Protein AF-A0A842YHR4-F1 (afdb_monomer_lite)

pLDDT: mean 83.28, std 10.93, range [46.59, 97.5]

Radius of gyration: 12.44 Å; chains: 1; bounding box: 23×27×36 Å

Foldseek 3Di:
DDADDQVPAQWDWDADPVVRDIDIDGHPPDPQPVVDPHRVCCVRVPVNPDDDDD

Sequence (54 aa):
HKAFDPSKSSTHISRDNDTAVITMSIDSTCDLCIDEETPLCVKYCAYEARGVKP

Secondary structure (DSSP, 8-state):
-----GGGSSEEEEE-TTT--EEEEE-TT--TTTTSSS-HHHHT-TT-------

Structure (mmCIF, N/CA/C/O backbone):
data_AF-A0A842YHR4-F1
#
_entry.id   AF-A0A842YHR4-F1
#
loop_
_atom_site.group_PDB
_atom_site.id
_atom_site.type_symbol
_atom_site.label_atom_id
_atom_site.label_alt_id
_atom_site.label_comp_id
_atom_site.label_asym_id
_atom_site.label_entity_id
_atom_site.label_seq_id
_atom_site.pdbx_PDB_ins_code
_atom_site.Cartn_x
_atom_site.Cartn_y
_atom_site.Cartn_z
_atom_site.occupancy
_atom_site.B_iso_or_equiv
_atom_site.auth_seq_id
_atom_site.auth_comp_id
_atom_site.auth_asym_id
_atom_site.auth_atom_id
_atom_site.pdbx_PDB_model_num
ATOM 1 N N . HIS A 1 1 ? -9.285 -7.338 -19.217 1.00 60.84 1 HIS A N 1
ATOM 2 C CA . HIS A 1 1 ? -9.662 -6.336 -18.201 1.00 60.84 1 HIS A CA 1
ATOM 3 C C . HIS A 1 1 ? -8.586 -6.362 -17.117 1.00 60.84 1 HIS A C 1
ATOM 5 O O . HIS A 1 1 ? -8.295 -7.452 -16.642 1.00 60.84 1 HIS A O 1
ATOM 11 N N . LYS A 1 2 ? -7.917 -5.241 -16.808 1.00 65.88 2 LYS A N 1
ATOM 12 C CA . LYS A 1 2 ? -6.948 -5.162 -15.695 1.00 65.88 2 LYS A CA 1
ATOM 13 C C . LYS A 1 2 ? -7.673 -4.533 -14.503 1.00 65.88 2 LYS A C 1
ATOM 15 O O . LYS A 1 2 ? -8.304 -3.498 -14.680 1.00 65.88 2 LYS A O 1
ATOM 20 N N . ALA A 1 3 ? -7.635 -5.179 -13.343 1.00 69.44 3 ALA A N 1
ATOM 21 C CA . ALA A 1 3 ? -8.295 -4.721 -12.123 1.00 69.44 3 ALA A CA 1
ATOM 22 C C . ALA A 1 3 ? -7.306 -4.785 -10.957 1.00 69.44 3 ALA A C 1
ATOM 24 O O . ALA A 1 3 ? -6.438 -5.661 -10.937 1.00 69.44 3 ALA A O 1
ATOM 25 N N . PHE A 1 4 ? -7.434 -3.860 -10.007 1.00 71.38 4 PHE A N 1
ATOM 26 C CA . PHE A 1 4 ? -6.680 -3.921 -8.762 1.00 71.38 4 PHE A CA 1
ATOM 27 C C . PHE A 1 4 ? -7.147 -5.128 -7.938 1.00 71.38 4 PHE A C 1
ATOM 29 O O . PHE A 1 4 ? -8.333 -5.254 -7.638 1.00 71.38 4 PHE A O 1
ATOM 36 N N . ASP A 1 5 ? -6.213 -6.011 -7.590 1.00 71.88 5 ASP A N 1
ATOM 37 C CA . ASP A 1 5 ? -6.446 -7.169 -6.727 1.00 71.88 5 ASP A CA 1
ATOM 38 C C . ASP A 1 5 ? -5.708 -6.941 -5.398 1.00 71.88 5 ASP A C 1
ATOM 40 O O . ASP A 1 5 ? -4.482 -7.082 -5.362 1.00 71.88 5 ASP A O 1
ATOM 44 N N . PRO A 1 6 ? -6.420 -6.584 -4.311 1.00 67.56 6 PRO A N 1
ATOM 45 C CA . PRO A 1 6 ? -5.805 -6.321 -3.012 1.00 67.56 6 PRO A CA 1
ATOM 46 C C . PRO A 1 6 ? -4.966 -7.497 -2.506 1.00 67.56 6 PRO A C 1
ATOM 48 O O . PRO A 1 6 ? -3.917 -7.272 -1.913 1.00 67.56 6 PRO A O 1
ATOM 51 N N . SER A 1 7 ? -5.380 -8.738 -2.806 1.00 73.88 7 SER A N 1
ATOM 52 C CA . SER A 1 7 ? -4.687 -9.958 -2.365 1.00 73.88 7 SER A CA 1
ATOM 53 C C . SER A 1 7 ? -3.321 -10.163 -3.025 1.00 73.88 7 SER A C 1
ATOM 55 O O . SER A 1 7 ? -2.506 -10.936 -2.529 1.00 73.88 7 SER A O 1
ATOM 57 N N . LYS A 1 8 ? -3.071 -9.467 -4.140 1.00 77.88 8 LYS A N 1
ATOM 58 C CA . LYS A 1 8 ? -1.801 -9.484 -4.878 1.00 77.88 8 LYS A CA 1
ATOM 59 C C . LYS A 1 8 ? -1.072 -8.143 -4.832 1.00 77.88 8 LYS A C 1
ATOM 61 O O . LYS A 1 8 ? -0.042 -7.991 -5.482 1.00 77.88 8 LYS A O 1
ATOM 66 N N . SER A 1 9 ? -1.626 -7.155 -4.135 1.00 80.44 9 SER A N 1
ATOM 67 C CA . SER A 1 9 ? -1.045 -5.822 -4.061 1.00 80.44 9 SER A CA 1
ATOM 68 C C . SER A 1 9 ? -0.069 -5.728 -2.898 1.00 80.44 9 SER A C 1
ATOM 70 O O . SER A 1 9 ? -0.299 -6.317 -1.848 1.00 80.44 9 SER A O 1
ATOM 72 N N . SER A 1 10 ? 0.953 -4.890 -3.034 1.00 89.38 10 SER A N 1
ATOM 73 C CA . SER A 1 10 ? 1.823 -4.509 -1.916 1.00 89.38 10 SER A CA 1
ATOM 74 C C . SER A 1 10 ? 1.146 -3.559 -0.923 1.00 89.38 10 SER A C 1
ATOM 76 O O . SER A 1 10 ? 1.828 -2.853 -0.197 1.00 89.38 10 SER A O 1
ATOM 78 N N . THR A 1 11 ? -0.179 -3.406 -0.964 1.00 86.69 11 THR A N 1
ATOM 79 C CA . THR A 1 11 ? -0.935 -2.475 -0.120 1.00 86.69 11 THR A CA 1
ATOM 80 C C . THR A 1 11 ? -1.846 -3.256 0.796 1.00 86.69 11 THR A C 1
ATOM 82 O O . THR A 1 11 ? -2.722 -3.985 0.338 1.00 86.69 11 THR A O 1
ATOM 85 N N . HIS A 1 12 ? -1.677 -3.040 2.092 1.00 87.25 12 HIS A N 1
ATOM 86 C CA . HIS A 1 12 ? -2.453 -3.710 3.120 1.00 87.25 12 HIS A CA 1
ATOM 87 C C . HIS A 1 12 ? -3.372 -2.702 3.787 1.00 87.25 12 HIS A C 1
ATOM 89 O O . HIS A 1 12 ? -2.948 -1.607 4.162 1.00 87.25 12 HIS A O 1
ATOM 95 N N . ILE A 1 13 ? -4.642 -3.074 3.913 1.00 85.50 13 ILE A N 1
ATOM 96 C CA . ILE A 1 13 ? -5.658 -2.284 4.601 1.00 85.50 13 ILE A CA 1
ATOM 97 C C . ILE A 1 13 ? -6.129 -3.091 5.799 1.00 85.50 13 ILE A C 1
ATOM 99 O O . ILE A 1 13 ? -6.598 -4.219 5.645 1.00 85.50 13 ILE A O 1
ATOM 103 N N . SER A 1 14 ? -6.039 -2.500 6.983 1.00 89.50 14 SER A N 1
ATOM 104 C CA . SER A 1 14 ? -6.659 -3.033 8.190 1.00 89.50 14 SER A CA 1
ATOM 105 C C . SER A 1 14 ? -7.636 -2.014 8.763 1.00 89.50 14 SER A C 1
ATOM 107 O O . SER A 1 14 ? -7.448 -0.801 8.649 1.00 89.50 14 SER A O 1
ATOM 109 N N . ARG A 1 15 ? -8.713 -2.517 9.368 1.00 92.69 15 ARG A N 1
ATOM 110 C CA . ARG A 1 15 ? -9.669 -1.711 10.121 1.00 92.69 15 ARG A CA 1
ATOM 111 C C . ARG A 1 15 ? -9.711 -2.230 11.544 1.00 92.69 15 ARG A C 1
ATOM 113 O O . ARG A 1 15 ? -10.001 -3.403 11.766 1.00 92.69 15 ARG A O 1
ATOM 120 N N . ASP A 1 16 ? -9.452 -1.339 12.483 1.00 96.00 16 ASP A N 1
ATOM 121 C CA . ASP A 1 16 ? -9.724 -1.578 13.887 1.00 96.00 16 ASP A CA 1
ATOM 122 C C . ASP A 1 16 ? -11.235 -1.409 14.123 1.00 96.00 16 ASP A C 1
ATOM 124 O O . ASP A 1 16 ? -11.832 -0.385 13.774 1.00 96.00 16 ASP A O 1
ATOM 128 N N . ASN A 1 17 ? -11.882 -2.458 14.634 1.00 95.94 17 ASN A N 1
ATOM 129 C CA . ASN A 1 17 ? -13.338 -2.491 14.780 1.00 95.94 17 ASN A CA 1
ATOM 130 C C . ASN A 1 17 ? -13.839 -1.700 15.995 1.00 95.94 17 ASN A C 1
ATOM 132 O O . ASN A 1 17 ? -14.993 -1.275 15.975 1.00 95.94 17 ASN A O 1
ATOM 136 N N . ASP A 1 18 ? -12.988 -1.477 16.997 1.00 97.50 18 ASP A N 1
ATOM 137 C CA . ASP A 1 18 ? -13.353 -0.813 18.250 1.00 97.50 18 ASP A CA 1
ATOM 138 C C . ASP A 1 18 ? -13.214 0.709 18.127 1.00 97.50 18 ASP A C 1
ATOM 140 O O . ASP A 1 18 ? -14.034 1.472 18.633 1.00 97.50 18 ASP A O 1
ATOM 144 N N . THR A 1 19 ? -12.191 1.159 17.401 1.00 96.94 19 THR A N 1
ATOM 145 C CA . THR A 1 19 ? -11.858 2.580 17.218 1.00 96.94 19 THR A CA 1
ATOM 146 C C . THR A 1 19 ? -12.312 3.143 15.873 1.00 96.94 19 THR A C 1
ATOM 148 O O . THR A 1 19 ? -12.244 4.352 15.656 1.00 96.94 19 THR A O 1
ATOM 151 N N . ALA A 1 20 ? -12.756 2.277 14.956 1.00 94.25 20 ALA A N 1
ATOM 152 C CA . ALA A 1 20 ? -13.056 2.606 13.563 1.00 94.25 20 ALA A CA 1
ATOM 153 C C . ALA A 1 20 ? -11.869 3.204 12.776 1.00 94.25 20 ALA A C 1
ATOM 155 O O . ALA A 1 20 ? -12.067 3.756 11.691 1.00 94.25 20 ALA A O 1
ATOM 156 N N . VAL A 1 21 ? -10.637 3.069 13.281 1.00 95.88 21 VAL A N 1
ATOM 157 C CA . VAL A 1 21 ? -9.425 3.507 12.584 1.00 95.88 21 VAL A CA 1
ATOM 158 C C . VAL A 1 21 ? -9.143 2.578 11.408 1.00 95.88 21 VAL A C 1
ATOM 160 O O . VAL A 1 21 ? -9.111 1.356 11.548 1.00 95.88 21 VAL A O 1
ATOM 163 N N . ILE A 1 22 ? -8.901 3.168 10.240 1.00 89.94 22 ILE A N 1
ATOM 164 C CA . ILE A 1 22 ? -8.436 2.457 9.049 1.00 89.94 22 ILE A CA 1
ATOM 165 C C . ILE A 1 22 ? -6.954 2.771 8.874 1.00 89.94 22 ILE A C 1
ATOM 167 O O . ILE A 1 22 ? -6.574 3.935 8.756 1.00 89.94 22 ILE A O 1
ATOM 171 N N . THR A 1 23 ? -6.125 1.732 8.846 1.00 90.38 23 THR A N 1
ATOM 172 C CA . THR A 1 23 ? -4.689 1.851 8.591 1.00 90.38 23 THR A CA 1
ATOM 173 C C . THR A 1 23 ? -4.376 1.302 7.210 1.00 90.38 23 THR A C 1
ATOM 175 O O . THR A 1 23 ? -4.812 0.207 6.853 1.00 90.38 23 THR A O 1
ATOM 178 N N . MET A 1 24 ? -3.603 2.065 6.440 1.00 86.19 24 MET A N 1
ATOM 179 C CA . MET A 1 24 ? -3.035 1.622 5.173 1.00 86.19 24 MET A CA 1
ATOM 180 C C . MET A 1 24 ? -1.519 1.539 5.309 1.00 86.19 24 MET A C 1
ATOM 182 O O . MET A 1 24 ? -0.881 2.518 5.697 1.00 86.19 24 MET A O 1
ATOM 186 N N . SER A 1 25 ? -0.947 0.395 4.955 1.00 89.00 25 SER A N 1
ATOM 187 C CA . SER A 1 25 ? 0.498 0.207 4.846 1.00 89.00 25 SER A CA 1
ATOM 188 C C . SER A 1 25 ? 0.877 -0.298 3.458 1.00 89.00 25 SER A C 1
ATOM 190 O O . SER A 1 25 ? 0.043 -0.804 2.703 1.00 89.00 25 SER A O 1
ATOM 192 N N . ILE A 1 26 ? 2.145 -0.105 3.103 1.00 89.00 26 ILE A N 1
ATOM 193 C CA . ILE A 1 26 ? 2.721 -0.570 1.844 1.00 89.00 26 ILE A CA 1
ATOM 194 C C . ILE A 1 26 ? 3.924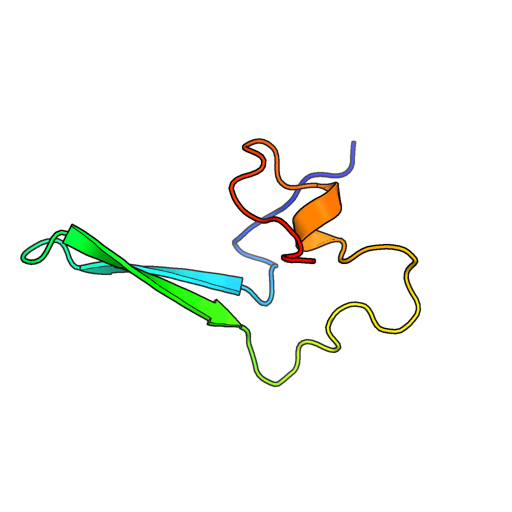 -1.444 2.190 1.00 89.00 26 ILE A C 1
ATOM 196 O O . ILE A 1 26 ? 4.718 -1.062 3.052 1.00 89.00 26 ILE A O 1
ATOM 200 N N . ASP A 1 27 ? 4.053 -2.598 1.538 1.00 92.06 27 ASP A N 1
ATOM 201 C CA . ASP A 1 27 ? 5.231 -3.447 1.699 1.00 92.06 27 ASP A CA 1
ATOM 202 C C . ASP A 1 27 ? 6.490 -2.677 1.309 1.00 92.06 27 ASP A C 1
ATOM 204 O O . ASP A 1 27 ? 6.520 -1.965 0.305 1.00 92.06 27 ASP A O 1
ATOM 208 N N . SER A 1 28 ? 7.567 -2.872 2.067 1.00 92.75 28 SER A N 1
ATOM 209 C CA . SER A 1 28 ? 8.863 -2.244 1.784 1.00 92.75 28 SER A CA 1
ATOM 210 C C . SER A 1 28 ? 9.472 -2.677 0.448 1.00 92.75 28 SER A C 1
ATOM 212 O O . SER A 1 28 ? 10.379 -2.021 -0.053 1.00 92.75 28 SER A O 1
ATOM 214 N N . THR A 1 29 ? 8.984 -3.775 -0.128 1.00 92.62 29 THR A N 1
ATOM 215 C CA . THR A 1 29 ? 9.375 -4.282 -1.447 1.00 92.62 29 THR A CA 1
ATOM 216 C C . THR A 1 29 ? 8.660 -3.578 -2.600 1.00 92.62 29 THR A C 1
ATOM 218 O O . THR A 1 29 ? 8.992 -3.833 -3.755 1.00 92.62 29 THR A O 1
ATOM 221 N N . CYS A 1 30 ? 7.680 -2.714 -2.320 1.00 90.38 30 CYS A N 1
ATOM 222 C CA . CYS A 1 30 ? 7.014 -1.925 -3.345 1.00 90.38 30 CYS A CA 1
ATOM 223 C C . CYS A 1 30 ? 7.964 -0.846 -3.873 1.00 90.38 30 CYS A C 1
ATOM 225 O O . CYS A 1 30 ? 8.390 0.040 -3.137 1.00 90.38 30 CYS A O 1
ATOM 227 N N . ASP A 1 31 ? 8.235 -0.887 -5.171 1.00 91.56 31 ASP A N 1
ATOM 228 C CA . ASP A 1 31 ? 9.046 0.094 -5.897 1.00 91.56 31 ASP A CA 1
ATOM 229 C C . ASP A 1 31 ? 8.290 1.391 -6.231 1.00 91.56 31 ASP A C 1
ATOM 231 O O . ASP A 1 31 ? 8.816 2.262 -6.919 1.00 91.56 31 ASP A O 1
ATOM 235 N N . LEU A 1 32 ? 7.039 1.508 -5.776 1.00 88.12 32 LEU A N 1
ATOM 236 C CA . LEU A 1 32 ? 6.127 2.610 -6.085 1.00 88.12 32 LEU A CA 1
ATOM 237 C C . LEU A 1 32 ? 5.914 2.833 -7.592 1.00 88.12 32 LEU A C 1
ATOM 239 O O . LEU A 1 32 ? 5.509 3.923 -7.991 1.00 88.12 32 LEU A O 1
ATOM 243 N N . CYS A 1 33 ? 6.115 1.792 -8.408 1.00 89.31 33 CYS A N 1
ATOM 244 C CA . CYS A 1 33 ? 6.013 1.855 -9.864 1.00 89.31 33 CYS A CA 1
ATOM 245 C C . CYS A 1 33 ? 6.918 2.947 -10.473 1.00 89.31 33 CYS A C 1
ATOM 247 O O . CYS A 1 33 ? 6.454 3.736 -11.290 1.00 89.31 33 CYS A O 1
ATOM 249 N N . ILE A 1 34 ? 8.188 3.012 -10.056 1.00 90.62 34 ILE A N 1
ATOM 250 C CA . ILE A 1 34 ? 9.136 4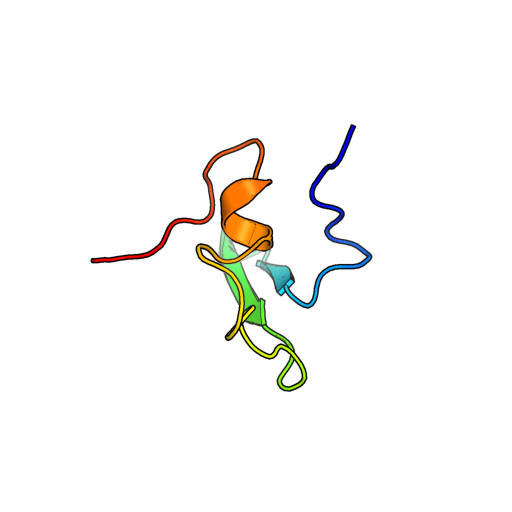.092 -10.397 1.00 90.62 34 ILE A CA 1
ATOM 251 C C . ILE A 1 34 ? 9.299 4.378 -11.903 1.00 90.62 34 ILE A C 1
ATOM 253 O O . ILE A 1 34 ? 9.549 5.522 -12.274 1.00 90.62 34 ILE A O 1
ATOM 257 N N . ASP A 1 35 ? 9.116 3.373 -12.762 1.00 92.00 35 ASP A N 1
ATOM 258 C CA . ASP A 1 35 ? 9.255 3.491 -14.222 1.00 92.00 35 ASP A CA 1
ATOM 259 C C . ASP A 1 35 ? 7.908 3.641 -14.959 1.00 92.00 35 ASP A C 1
ATOM 261 O O . ASP A 1 35 ? 7.850 3.619 -16.190 1.00 92.00 35 ASP A O 1
ATOM 265 N N . GLU A 1 36 ? 6.806 3.786 -14.221 1.00 89.88 36 GLU A N 1
ATOM 266 C CA . GLU A 1 36 ? 5.465 3.975 -14.771 1.00 89.88 36 GLU A CA 1
ATOM 267 C C . GLU A 1 36 ? 5.033 5.442 -14.643 1.00 89.88 36 GLU A C 1
ATOM 269 O O . GLU A 1 36 ? 5.319 6.114 -13.655 1.00 89.88 36 GLU A O 1
ATOM 274 N N . GLU A 1 37 ? 4.255 5.937 -15.609 1.00 89.69 37 GLU A N 1
ATOM 275 C CA . GLU A 1 37 ? 3.721 7.312 -15.587 1.00 89.69 37 GLU A CA 1
ATOM 276 C C . GLU A 1 37 ? 2.871 7.595 -14.333 1.00 89.69 37 GLU A C 1
ATOM 278 O O . GLU A 1 37 ? 2.826 8.712 -13.822 1.00 89.69 37 GLU A O 1
ATOM 283 N N . THR A 1 38 ? 2.187 6.566 -13.827 1.00 86.69 38 THR A N 1
ATOM 284 C CA . THR A 1 38 ? 1.334 6.645 -12.638 1.00 86.69 38 THR A CA 1
ATOM 285 C C . THR A 1 38 ? 1.395 5.338 -11.852 1.00 86.69 38 THR A C 1
ATOM 287 O O . THR A 1 38 ? 1.369 4.274 -12.484 1.00 86.69 38 THR A O 1
ATOM 290 N N . PRO A 1 39 ? 1.330 5.369 -10.507 1.00 88.56 39 PRO A N 1
ATOM 291 C CA . PRO A 1 39 ? 1.228 4.153 -9.710 1.00 88.56 39 PRO A CA 1
ATOM 292 C C . PRO A 1 39 ? 0.032 3.295 -10.136 1.00 88.56 39 PRO A C 1
ATOM 294 O O . PRO A 1 39 ? -1.115 3.754 -10.156 1.00 88.56 39 PRO A O 1
ATOM 297 N N . LEU A 1 40 ? 0.271 2.019 -10.448 1.00 86.06 40 LEU A N 1
ATOM 298 C CA . LEU A 1 40 ? -0.773 1.126 -10.973 1.00 86.06 40 LEU A CA 1
ATOM 299 C C . LEU A 1 40 ? -1.925 0.927 -9.975 1.00 86.06 40 LEU A C 1
ATOM 301 O O . LEU A 1 40 ? -3.086 0.797 -10.362 1.00 86.06 40 LEU A O 1
ATOM 305 N N . CYS A 1 41 ? -1.609 0.949 -8.680 1.00 84.69 41 CYS A N 1
ATOM 306 C CA . CYS A 1 41 ? -2.577 0.874 -7.590 1.00 84.69 41 CYS A CA 1
ATOM 307 C C . CYS A 1 41 ? -3.486 2.109 -7.477 1.00 84.69 41 CYS A C 1
ATOM 309 O O . CYS A 1 41 ? -4.544 2.005 -6.865 1.00 84.69 41 CYS A O 1
ATOM 311 N N . VAL A 1 42 ? -3.098 3.246 -8.064 1.00 86.12 42 VAL A N 1
ATOM 312 C CA . VAL A 1 42 ? -3.947 4.435 -8.236 1.00 86.12 42 VAL A CA 1
ATOM 313 C C . VAL A 1 42 ? -4.751 4.292 -9.527 1.00 86.12 42 VAL A C 1
ATOM 315 O O . VAL A 1 42 ? -5.977 4.343 -9.493 1.00 86.12 42 VAL A O 1
ATOM 318 N N . LYS A 1 43 ? -4.077 3.996 -10.648 1.00 86.88 43 LYS A N 1
ATOM 319 C CA . LYS A 1 43 ? -4.687 3.881 -11.986 1.00 86.88 43 LYS A CA 1
ATOM 320 C C . LYS A 1 43 ? -5.857 2.896 -12.063 1.00 86.88 43 LYS A C 1
ATOM 322 O O . LYS A 1 43 ? -6.803 3.134 -12.805 1.00 86.88 43 LYS A O 1
ATOM 327 N N . TYR A 1 44 ? -5.785 1.784 -11.332 1.00 85.31 44 TYR A N 1
ATOM 328 C CA . TYR A 1 44 ? -6.815 0.737 -11.347 1.00 85.31 44 TYR A CA 1
ATOM 329 C C . TYR A 1 44 ? -7.669 0.692 -10.068 1.00 85.31 44 TYR A C 1
ATOM 331 O O . TYR A 1 44 ? -8.384 -0.291 -9.848 1.00 85.31 44 TYR A O 1
ATOM 339 N N . CYS A 1 45 ? -7.607 1.720 -9.211 1.00 81.00 45 CYS A N 1
ATOM 340 C CA . CYS A 1 45 ? -8.440 1.800 -8.013 1.00 81.00 45 CYS A CA 1
ATOM 341 C C . CYS A 1 45 ? -9.886 2.149 -8.394 1.00 81.00 45 CYS A C 1
ATOM 343 O O . CYS A 1 45 ? -10.202 3.304 -8.655 1.00 81.00 45 CYS A O 1
ATOM 345 N N . ALA A 1 46 ? -10.779 1.157 -8.390 1.00 76.06 46 ALA A N 1
ATOM 346 C CA . ALA A 1 46 ? -12.167 1.328 -8.833 1.00 76.06 46 ALA A CA 1
ATOM 347 C C . ALA A 1 46 ? -12.962 2.405 -8.0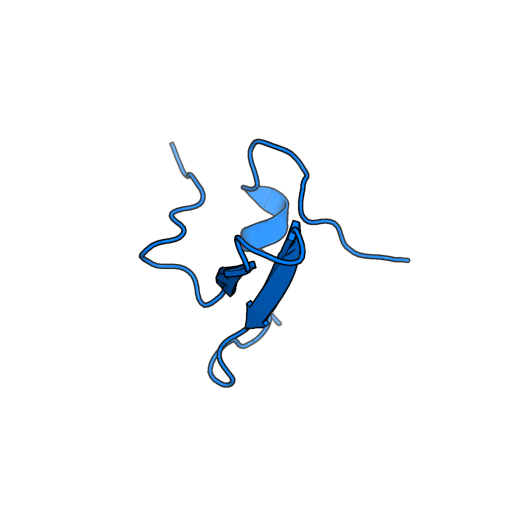68 1.00 76.06 46 ALA A C 1
ATOM 349 O O . ALA A 1 46 ? -13.911 2.958 -8.610 1.00 76.06 46 ALA A O 1
ATOM 350 N N . TYR A 1 47 ? -12.588 2.687 -6.818 1.00 75.50 47 TYR A N 1
ATOM 351 C CA . TYR A 1 47 ? -13.284 3.644 -5.954 1.00 75.50 47 TYR A CA 1
ATOM 352 C C . TYR A 1 47 ? -12.567 4.988 -5.834 1.00 75.50 47 TYR A C 1
ATOM 354 O O . TYR A 1 47 ? -12.972 5.797 -5.005 1.00 75.50 47 TYR A O 1
ATOM 362 N N . GLU A 1 48 ? -11.455 5.181 -6.556 1.00 75.12 48 GLU A N 1
ATOM 363 C CA . GLU A 1 48 ? -10.580 6.360 -6.424 1.00 75.12 48 GLU A CA 1
ATOM 364 C C . GLU A 1 48 ? -10.164 6.652 -4.968 1.00 75.12 48 GLU A C 1
ATOM 366 O O . GLU A 1 48 ? -9.695 7.734 -4.627 1.00 75.12 48 GLU A O 1
ATOM 371 N N . ALA A 1 49 ? -10.277 5.649 -4.090 1.00 77.25 49 ALA A N 1
ATOM 372 C CA . ALA A 1 49 ? -9.962 5.750 -2.668 1.00 77.25 49 ALA A CA 1
ATOM 373 C C . ALA A 1 49 ? -8.470 6.021 -2.429 1.00 77.25 49 ALA A C 1
ATOM 375 O O . ALA A 1 49 ? -8.055 6.368 -1.323 1.00 77.25 49 ALA A O 1
ATOM 376 N N . ARG A 1 50 ? -7.658 5.847 -3.475 1.00 75.88 50 ARG A N 1
ATOM 377 C CA . ARG A 1 50 ? -6.2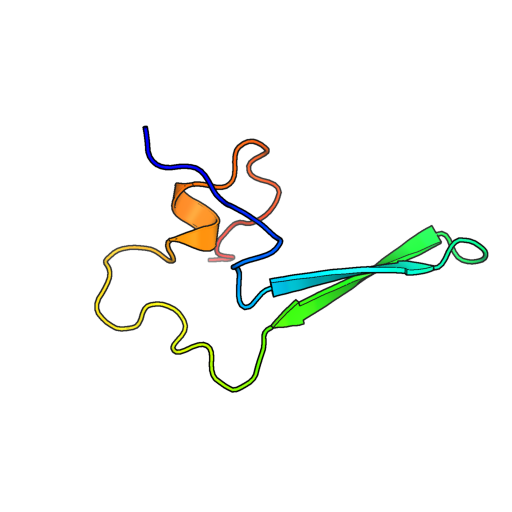34 6.116 -3.483 1.00 75.88 50 ARG A CA 1
ATOM 378 C C . ARG A 1 50 ? -5.910 7.097 -4.60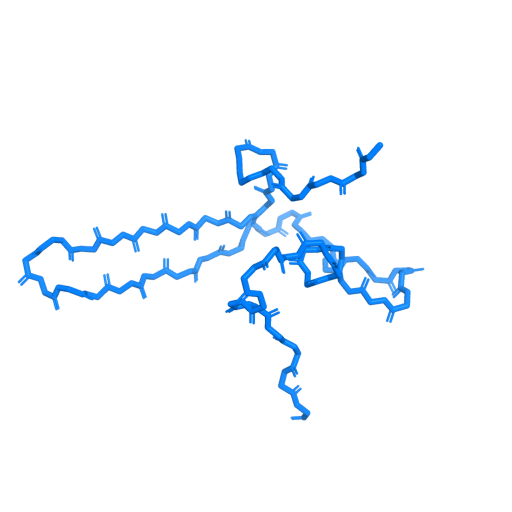0 1.00 75.88 50 ARG A C 1
ATOM 380 O O . ARG A 1 50 ? -6.070 6.771 -5.770 1.00 75.88 50 ARG A O 1
ATOM 387 N N . GLY A 1 51 ? -5.410 8.265 -4.215 1.00 72.62 51 GLY A N 1
ATOM 388 C CA . GLY A 1 51 ? -4.911 9.293 -5.123 1.00 72.62 51 GLY A CA 1
ATOM 389 C C . GLY A 1 51 ? -3.470 9.672 -4.799 1.00 72.62 51 GLY A C 1
ATOM 390 O O . GLY A 1 51 ? -2.944 9.335 -3.736 1.00 72.62 51 GLY A O 1
ATOM 391 N N . VAL A 1 52 ? -2.836 10.389 -5.722 1.00 64.50 52 VAL A N 1
ATOM 392 C CA . VAL A 1 52 ? -1.560 11.065 -5.473 1.00 64.50 52 VAL A CA 1
ATOM 393 C C . VAL A 1 52 ? -1.902 12.441 -4.904 1.00 64.50 52 VAL A C 1
ATOM 395 O O . VAL A 1 52 ? -2.683 13.174 -5.511 1.00 64.50 52 VAL A O 1
ATOM 398 N N . LYS A 1 53 ? -1.392 12.783 -3.715 1.00 57.84 53 LYS A N 1
ATOM 399 C CA . LYS A 1 53 ? -1.496 14.163 -3.221 1.00 57.84 53 LYS A CA 1
ATOM 400 C C . LYS A 1 53 ? -0.519 15.028 -4.037 1.00 57.84 53 LYS A C 1
ATOM 402 O O . LYS A 1 53 ? 0.591 14.544 -4.264 1.00 57.84 53 LYS A O 1
ATOM 407 N N . PRO A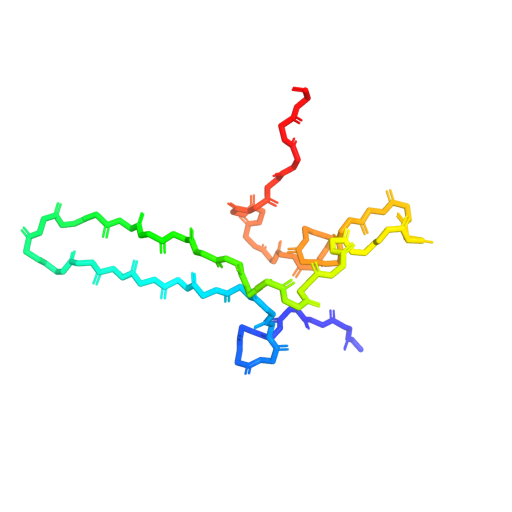 1 54 ? -0.923 16.224 -4.498 1.00 46.59 54 PRO A N 1
ATOM 408 C CA . PRO A 1 54 ? -0.018 17.153 -5.172 1.00 46.59 54 PRO A CA 1
ATOM 409 C C . PRO A 1 54 ? 1.104 17.637 -4.247 1.00 46.59 54 PRO A C 1
ATOM 411 O O . PRO A 1 54 ? 0.901 17.624 -3.008 1.00 46.59 54 PRO A O 1
#